Protein AF-A0A661QA95-F1 (afdb_monomer_lite)

Secondary structure (DSSP, 8-state):
--HHHHHHHHHTTS-GGGGGGG-EEEE-SS-EEEE----SSTT-

Structure (mmCIF, N/CA/C/O backbone):
data_AF-A0A661QA95-F1
#
_entry.id   AF-A0A661QA95-F1
#
loop_
_atom_site.group_PDB
_atom_site.id
_atom_site.type_symbol
_atom_site.label_atom_id
_atom_site.label_alt_id
_atom_site.label_comp_id
_atom_site.label_asym_id
_atom_site.label_entity_id
_atom_site.label_seq_id
_atom_site.pdbx_PDB_ins_code
_atom_site.Cartn_x
_atom_site.Cartn_y
_atom_site.Cartn_z
_atom_site.occupancy
_atom_site.B_iso_or_equiv
_atom_site.auth_seq_id
_atom_site.auth_comp_id
_atom_site.auth_asym_id
_atom_site.auth_atom_id
_atom_site.pdbx_PDB_model_num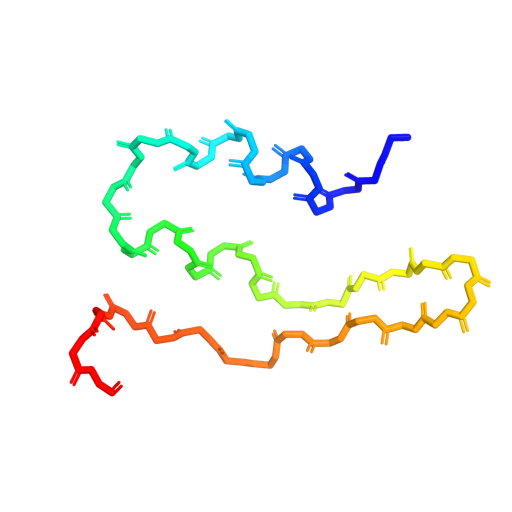
ATOM 1 N N . MET A 1 1 ? -4.456 -2.163 15.407 1.00 56.22 1 MET A N 1
ATOM 2 C CA . MET A 1 1 ? -3.457 -1.477 14.553 1.00 56.22 1 MET A CA 1
ATOM 3 C C . MET A 1 1 ? -3.688 -1.930 13.111 1.00 56.22 1 MET A C 1
ATOM 5 O O . MET A 1 1 ? -3.644 -3.130 12.879 1.00 56.22 1 MET A O 1
ATOM 9 N N . ASN A 1 2 ? -4.001 -1.037 12.162 1.00 82.56 2 ASN A N 1
ATOM 10 C CA . ASN A 1 2 ? -4.282 -1.440 10.771 1.00 82.56 2 ASN A CA 1
ATOM 11 C C . ASN A 1 2 ? -3.010 -2.007 10.116 1.00 82.56 2 ASN A C 1
ATOM 13 O O . ASN A 1 2 ? -2.019 -1.289 9.998 1.00 82.56 2 ASN A O 1
ATOM 17 N N . ARG A 1 3 ? -3.042 -3.274 9.678 1.00 91.56 3 ARG A N 1
ATOM 18 C CA . ARG A 1 3 ? -1.912 -3.997 9.053 1.00 91.56 3 ARG A CA 1
ATOM 19 C C . ARG A 1 3 ? -1.236 -3.203 7.929 1.00 91.56 3 ARG A C 1
ATOM 21 O O . ARG A 1 3 ? -0.011 -3.156 7.878 1.00 91.56 3 ARG A O 1
ATOM 28 N N . LEU A 1 4 ? -2.025 -2.536 7.083 1.00 94.38 4 LEU A N 1
ATOM 29 C CA . LEU A 1 4 ? -1.514 -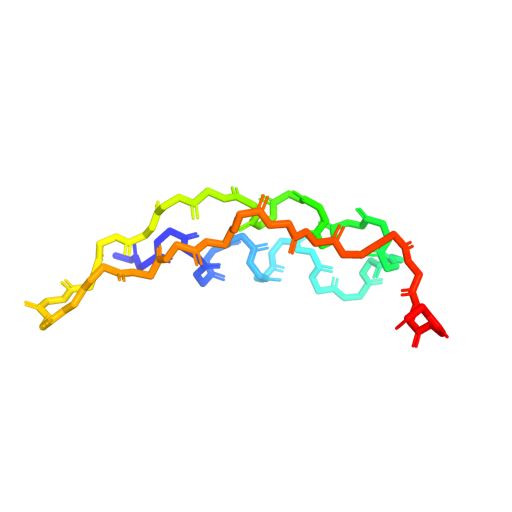1.682 6.007 1.00 94.38 4 LEU A CA 1
ATOM 30 C C . LEU A 1 4 ? -0.657 -0.525 6.538 1.00 94.38 4 LEU A C 1
ATOM 32 O O . LEU A 1 4 ? 0.425 -0.281 6.021 1.00 94.38 4 LEU A O 1
ATOM 36 N N . LYS A 1 5 ? -1.086 0.147 7.616 1.00 94.00 5 LYS A N 1
ATOM 37 C CA . LYS A 1 5 ? -0.322 1.258 8.212 1.00 94.00 5 LYS A CA 1
ATOM 38 C C . LYS A 1 5 ? 1.046 0.794 8.714 1.00 94.00 5 LYS A C 1
ATOM 40 O O . LYS A 1 5 ? 2.037 1.471 8.480 1.00 94.00 5 LYS A O 1
ATOM 45 N N . ALA A 1 6 ? 1.112 -0.380 9.344 1.00 94.44 6 ALA A N 1
ATOM 46 C CA . ALA A 1 6 ? 2.377 -0.946 9.813 1.00 94.44 6 ALA A CA 1
ATOM 47 C C . ALA A 1 6 ? 3.329 -1.301 8.655 1.00 94.44 6 ALA A C 1
ATOM 49 O O . ALA A 1 6 ? 4.536 -1.087 8.763 1.00 94.44 6 ALA A O 1
ATOM 50 N N . LEU A 1 7 ? 2.794 -1.816 7.542 1.00 95.06 7 LEU A N 1
ATOM 51 C CA . LEU A 1 7 ? 3.581 -2.074 6.333 1.00 95.06 7 LEU A CA 1
ATOM 52 C C . LEU A 1 7 ? 4.119 -0.777 5.730 1.00 95.06 7 LEU A C 1
ATOM 54 O O . LEU A 1 7 ? 5.316 -0.701 5.471 1.00 95.06 7 LEU A O 1
ATOM 58 N N . LEU A 1 8 ? 3.266 0.242 5.586 1.00 95.19 8 LEU A N 1
ATOM 59 C CA . LEU A 1 8 ? 3.651 1.552 5.060 1.00 95.19 8 LEU A CA 1
ATOM 60 C C . LEU A 1 8 ? 4.774 2.184 5.893 1.00 95.19 8 LEU A C 1
ATOM 62 O O . LEU A 1 8 ? 5.793 2.571 5.333 1.00 95.19 8 LEU A O 1
ATOM 66 N N . SER A 1 9 ? 4.666 2.179 7.226 1.00 95.94 9 SER A N 1
ATOM 67 C CA . SER A 1 9 ? 5.744 2.673 8.097 1.00 95.94 9 SER A CA 1
ATOM 68 C C . SER A 1 9 ? 7.050 1.877 7.962 1.00 95.94 9 SER A C 1
ATOM 70 O O . SER A 1 9 ? 8.126 2.436 8.129 1.00 95.94 9 SER A O 1
ATOM 72 N N . LYS A 1 10 ? 6.991 0.575 7.650 1.00 95.31 10 LYS A N 1
ATOM 73 C CA . LYS A 1 10 ? 8.187 -0.269 7.461 1.00 95.31 10 LYS A CA 1
ATOM 74 C C . LYS A 1 10 ? 8.900 -0.009 6.129 1.00 95.31 10 LYS A C 1
ATOM 76 O O . LYS A 1 10 ? 10.089 -0.332 6.004 1.00 95.31 10 LYS A O 1
ATOM 81 N N . ILE A 1 11 ? 8.178 0.463 5.117 1.00 95.19 11 ILE A N 1
ATOM 82 C CA . ILE A 1 11 ? 8.730 0.738 3.784 1.00 95.19 11 ILE A CA 1
ATOM 83 C C . ILE A 1 11 ? 8.999 2.220 3.539 1.00 95.19 11 ILE A C 1
ATOM 85 O O . ILE A 1 11 ? 9.536 2.555 2.488 1.00 95.19 11 ILE A O 1
ATOM 89 N N . ASP A 1 12 ? 8.678 3.080 4.501 1.00 95.38 12 ASP A N 1
ATOM 90 C CA . ASP A 1 12 ? 8.989 4.501 4.432 1.00 95.38 12 ASP A CA 1
ATOM 91 C C . ASP A 1 12 ? 10.496 4.729 4.215 1.00 95.38 12 ASP A C 1
ATOM 93 O O . ASP A 1 12 ? 11.343 4.048 4.804 1.00 95.38 12 ASP A O 1
ATOM 97 N N . GLY A 1 13 ? 10.829 5.623 3.283 1.00 94.00 13 GLY A N 1
ATOM 98 C CA . GLY A 1 13 ? 12.202 5.878 2.833 1.00 94.00 13 GLY A CA 1
ATOM 99 C C . GLY A 1 13 ? 12.872 4.755 2.021 1.00 94.00 13 GLY A C 1
ATOM 100 O O . GLY A 1 13 ? 14.031 4.907 1.627 1.00 94.00 13 GLY A O 1
ATOM 101 N N . LYS A 1 14 ? 12.196 3.630 1.740 1.00 94.00 14 LYS A N 1
ATOM 102 C CA . LYS A 1 14 ? 12.735 2.577 0.859 1.00 94.00 14 LYS A CA 1
ATOM 103 C C . LYS A 1 14 ? 12.468 2.889 -0.611 1.00 94.00 14 LYS A C 1
ATOM 105 O O . LYS A 1 14 ? 11.545 3.615 -0.962 1.00 94.00 14 LYS A O 1
ATOM 110 N N . GLY A 1 15 ? 13.277 2.296 -1.490 1.00 91.88 15 GLY A N 1
ATOM 111 C CA . GLY A 1 15 ? 13.086 2.420 -2.937 1.00 91.88 15 GLY A CA 1
ATOM 112 C C . GLY A 1 15 ? 11.733 1.871 -3.407 1.00 91.88 15 GLY A C 1
ATOM 113 O O . GLY A 1 15 ? 11.163 0.982 -2.775 1.00 91.88 15 GLY A O 1
ATOM 114 N N . TYR A 1 16 ? 11.260 2.353 -4.559 1.00 91.25 16 TYR A N 1
ATOM 115 C CA . TYR A 1 16 ? 9.900 2.127 -5.076 1.00 91.25 16 TYR A CA 1
ATOM 116 C C . TYR A 1 16 ? 9.470 0.647 -5.134 1.00 91.25 16 TYR A C 1
ATOM 118 O O . TYR A 1 16 ? 8.334 0.302 -4.826 1.00 91.25 16 TYR A O 1
ATOM 126 N N . LYS A 1 17 ? 10.407 -0.274 -5.399 1.00 91.19 17 LYS A N 1
ATOM 127 C CA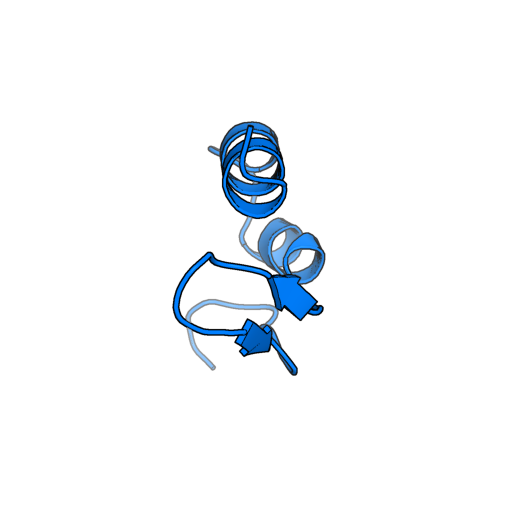 . LYS A 1 17 ? 10.149 -1.727 -5.383 1.00 91.19 17 LYS A CA 1
ATOM 128 C C . LYS A 1 17 ? 9.591 -2.251 -4.051 1.00 91.19 17 LYS A C 1
ATOM 130 O O . LYS A 1 17 ? 8.951 -3.299 -4.043 1.00 91.19 17 LYS A O 1
ATOM 135 N N . ALA A 1 18 ? 9.818 -1.555 -2.934 1.00 94.88 18 ALA A N 1
ATOM 136 C CA . ALA A 1 18 ? 9.299 -1.940 -1.623 1.00 94.88 18 ALA A CA 1
ATOM 137 C C . ALA A 1 18 ? 7.764 -1.879 -1.548 1.00 94.88 18 ALA A C 1
ATOM 139 O O . ALA A 1 18 ? 7.169 -2.636 -0.776 1.00 94.88 18 ALA A O 1
ATOM 140 N N . TYR A 1 19 ? 7.119 -1.056 -2.381 1.00 94.19 19 TYR A N 1
ATOM 141 C CA . TYR A 1 19 ? 5.661 -0.970 -2.437 1.00 94.19 19 TYR A CA 1
ATOM 142 C C . TYR A 1 19 ? 5.010 -2.260 -2.948 1.00 94.19 19 TYR A C 1
ATOM 144 O O . TYR A 1 19 ? 3.889 -2.545 -2.560 1.00 94.19 19 TYR A O 1
ATOM 152 N N . LYS A 1 20 ? 5.707 -3.148 -3.669 1.00 94.56 20 LYS A N 1
ATOM 153 C CA . LYS A 1 20 ? 5.137 -4.473 -3.997 1.00 94.56 20 LYS A CA 1
ATOM 154 C C . LYS A 1 20 ? 4.694 -5.275 -2.771 1.00 94.56 20 LYS A C 1
ATOM 156 O O . LYS A 1 20 ? 3.804 -6.106 -2.856 1.00 94.56 20 LYS A O 1
ATOM 161 N N . SER A 1 21 ? 5.274 -4.998 -1.602 1.00 93.69 21 SER A N 1
ATOM 162 C CA . SER A 1 21 ? 4.878 -5.645 -0.345 1.00 93.69 21 SER A CA 1
ATOM 163 C C . SER A 1 21 ? 3.519 -5.203 0.215 1.00 93.69 21 SER A C 1
ATOM 165 O O . SER A 1 21 ? 3.064 -5.802 1.192 1.00 93.69 21 SER A O 1
ATOM 167 N N . ILE A 1 22 ? 2.887 -4.170 -0.361 1.00 95.50 22 ILE A N 1
ATOM 168 C CA . ILE A 1 22 ? 1.530 -3.744 0.010 1.00 95.50 22 ILE A CA 1
ATOM 169 C C . ILE A 1 22 ? 0.440 -4.410 -0.842 1.00 95.50 22 ILE A C 1
ATOM 171 O O . ILE A 1 22 ? -0.733 -4.139 -0.617 1.00 95.50 22 ILE A O 1
ATOM 175 N N . GLU A 1 23 ? 0.795 -5.269 -1.803 1.00 96.56 23 GLU A N 1
ATOM 176 C CA . GLU A 1 23 ? -0.192 -6.089 -2.513 1.00 96.56 23 GLU A CA 1
ATOM 177 C C . GLU A 1 23 ? -0.953 -6.995 -1.531 1.00 96.56 23 GLU A C 1
ATOM 179 O O . GLU A 1 23 ? -0.390 -7.540 -0.572 1.00 96.56 23 GLU A O 1
ATOM 184 N N . GLY A 1 24 ? -2.252 -7.156 -1.780 1.00 95.38 24 GLY A N 1
ATOM 185 C CA . GLY A 1 24 ? -3.142 -8.008 -0.999 1.00 95.38 24 GLY A CA 1
ATOM 186 C C . GLY A 1 24 ? -4.393 -7.302 -0.485 1.00 95.38 24 GLY A C 1
ATOM 187 O O . GLY A 1 24 ? -4.761 -6.207 -0.907 1.00 95.38 24 GLY A O 1
ATOM 188 N N . GLU A 1 25 ? -5.070 -7.975 0.444 1.00 96.62 25 GLU A N 1
ATOM 189 C CA . GLU A 1 25 ? -6.362 -7.542 0.969 1.00 96.62 25 GLU A CA 1
ATOM 190 C C . GLU A 1 25 ? -6.254 -6.982 2.389 1.00 96.62 25 GLU A C 1
ATOM 192 O O . GLU A 1 25 ? -5.625 -7.566 3.282 1.00 96.62 25 GLU A O 1
ATOM 197 N N . TYR A 1 26 ? -6.955 -5.876 2.625 1.00 95.50 26 TYR A N 1
ATOM 198 C CA . TYR A 1 26 ? -7.040 -5.224 3.922 1.00 95.50 26 TYR A CA 1
ATOM 199 C C . TYR A 1 26 ? -8.496 -4.977 4.297 1.00 95.50 26 TYR A C 1
ATOM 201 O O . TYR A 1 26 ? -9.221 -4.256 3.614 1.00 95.50 26 TYR A O 1
ATOM 209 N N . SER A 1 27 ? -8.911 -5.553 5.421 1.00 94.38 27 SER A N 1
ATOM 210 C CA . SER A 1 27 ? -10.235 -5.313 5.986 1.00 94.38 27 SER A CA 1
ATOM 211 C C . SER A 1 27 ? -10.248 -4.003 6.767 1.00 94.38 27 SER A C 1
ATOM 213 O O . SER A 1 27 ? -9.501 -3.838 7.736 1.00 94.38 27 SER A O 1
ATOM 215 N N . PHE A 1 28 ? -11.118 -3.092 6.352 1.00 92.69 28 PHE A N 1
ATOM 216 C CA . PHE A 1 28 ? -11.504 -1.904 7.099 1.00 92.69 28 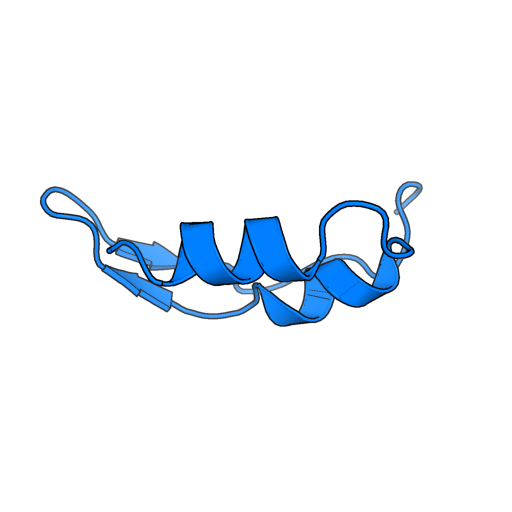PHE A CA 1
ATOM 217 C C . PHE A 1 28 ? -12.920 -2.101 7.664 1.00 92.69 28 PHE A C 1
ATOM 219 O O . PHE A 1 28 ? -13.629 -3.009 7.231 1.00 92.69 28 PHE A O 1
ATOM 226 N N . PRO A 1 29 ? -13.343 -1.286 8.646 1.00 93.25 29 PRO A N 1
ATOM 227 C CA . PRO A 1 29 ? -14.665 -1.440 9.255 1.00 93.25 29 PRO A CA 1
ATOM 228 C C . PRO A 1 29 ? -15.828 -1.328 8.260 1.00 93.25 29 PRO A C 1
ATOM 230 O O . PRO A 1 29 ? -16.832 -2.010 8.423 1.00 93.25 29 PRO A O 1
ATOM 233 N N . GLU A 1 30 ? -15.681 -0.496 7.228 1.00 96.75 30 GLU A N 1
ATOM 234 C CA . GLU A 1 30 ? -16.764 -0.170 6.288 1.00 96.75 30 GLU A CA 1
ATOM 235 C C . GLU A 1 30 ? -16.547 -0.759 4.888 1.00 96.75 30 GLU A C 1
ATOM 237 O O . GLU A 1 30 ? -17.458 -0.764 4.066 1.00 96.75 30 GLU A O 1
ATOM 242 N N . PHE A 1 31 ? -15.343 -1.254 4.595 1.00 95.75 31 PHE A N 1
ATOM 243 C CA . PHE A 1 31 ? -14.989 -1.759 3.272 1.00 95.75 31 PHE A CA 1
ATOM 244 C C . PHE A 1 31 ? -13.803 -2.722 3.327 1.00 95.75 31 PHE A C 1
ATOM 246 O O . PHE A 1 31 ? -13.076 -2.813 4.317 1.00 95.75 31 PHE A O 1
ATOM 253 N N . LYS A 1 32 ? -13.566 -3.420 2.218 1.00 95.62 32 LYS A N 1
ATOM 254 C CA . LYS A 1 32 ? -12.330 -4.161 1.982 1.00 95.62 32 LYS A CA 1
ATOM 255 C C . LYS A 1 32 ? -11.531 -3.437 0.903 1.00 95.62 32 LYS A C 1
ATOM 257 O O . LYS A 1 32 ? -12.065 -3.133 -0.157 1.00 95.62 32 LYS A O 1
ATOM 262 N N . LEU A 1 33 ? -10.266 -3.156 1.186 1.00 95.94 33 LEU A N 1
ATOM 263 C CA . LEU A 1 33 ? -9.319 -2.639 0.206 1.00 95.94 33 LEU A CA 1
ATOM 264 C C . LEU A 1 33 ? -8.575 -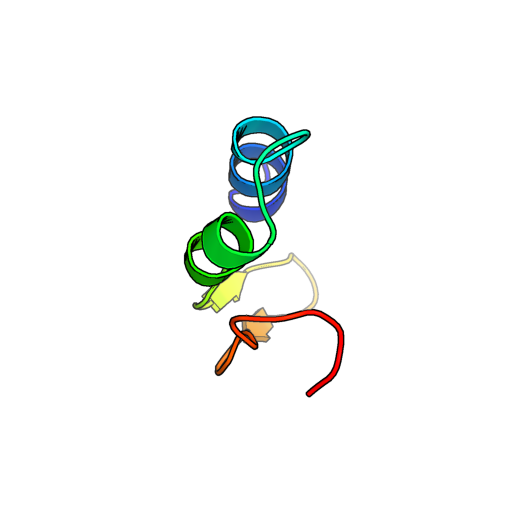3.816 -0.417 1.00 95.94 33 LEU A C 1
ATOM 266 O O . LEU A 1 33 ? -7.962 -4.597 0.311 1.00 95.94 33 LEU A O 1
ATOM 270 N N . MET A 1 34 ? -8.618 -3.921 -1.739 1.00 97.69 34 MET A N 1
ATOM 271 C CA . MET A 1 34 ? -7.853 -4.896 -2.512 1.00 97.69 3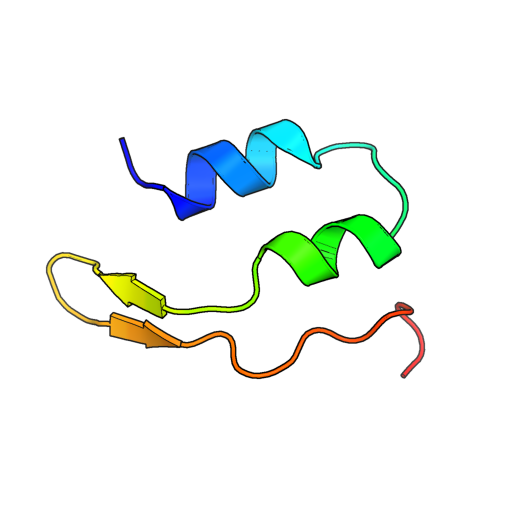4 MET A CA 1
ATOM 272 C C . MET A 1 34 ? -6.804 -4.141 -3.322 1.00 97.69 34 MET A C 1
ATOM 274 O O . MET A 1 34 ? -7.135 -3.194 -4.035 1.00 97.69 34 MET A O 1
ATOM 278 N N . ILE A 1 35 ? -5.539 -4.516 -3.155 1.00 96.44 35 ILE A N 1
ATOM 279 C CA . ILE A 1 35 ? -4.419 -3.993 -3.936 1.00 96.44 35 ILE A CA 1
ATOM 280 C C . ILE A 1 35 ? -3.895 -5.156 -4.776 1.00 96.44 35 ILE A C 1
ATOM 282 O O . ILE A 1 35 ? -3.036 -5.911 -4.322 1.00 96.44 35 ILE A O 1
ATOM 286 N N . ASP A 1 36 ? -4.464 -5.323 -5.970 1.00 96.69 36 ASP A N 1
ATOM 287 C CA . ASP A 1 36 ? -4.198 -6.485 -6.833 1.00 96.69 36 ASP A CA 1
ATOM 288 C C . ASP A 1 36 ? -2.847 -6.402 -7.545 1.00 96.69 36 ASP A C 1
ATOM 290 O O . ASP A 1 36 ? -2.211 -7.420 -7.812 1.00 96.69 36 ASP A O 1
ATOM 294 N N . HIS A 1 37 ? -2.404 -5.185 -7.862 1.00 94.94 37 HIS A N 1
ATOM 295 C CA . HIS A 1 37 ? -1.143 -4.958 -8.547 1.00 94.94 37 HIS A CA 1
ATOM 296 C C . HIS A 1 37 ? -0.490 -3.658 -8.093 1.00 94.94 37 HIS A C 1
ATOM 298 O O . HIS A 1 37 ? -1.132 -2.606 -8.053 1.00 94.94 37 HIS A O 1
ATOM 304 N N . VAL A 1 38 ? 0.808 -3.726 -7.805 1.00 93.94 38 VAL A N 1
ATOM 305 C CA . VAL A 1 38 ? 1.651 -2.565 -7.545 1.00 93.94 38 VAL A CA 1
ATOM 306 C C . VAL A 1 38 ? 2.759 -2.498 -8.588 1.00 93.94 38 VAL A C 1
ATOM 308 O O . VAL A 1 38 ? 3.575 -3.415 -8.743 1.00 93.94 38 VAL A O 1
ATOM 311 N N . GLN A 1 39 ? 2.819 -1.363 -9.282 1.00 91.62 39 GLN A N 1
ATOM 312 C CA . GLN A 1 39 ? 3.858 -1.084 -10.265 1.00 91.62 39 GLN A CA 1
ATOM 313 C C . GLN A 1 39 ? 5.250 -1.111 -9.606 1.00 91.62 39 GLN A C 1
ATOM 315 O O . GLN A 1 39 ? 5.430 -0.778 -8.435 1.00 91.62 39 GLN A O 1
ATOM 320 N N . SER A 1 40 ? 6.264 -1.574 -10.343 1.00 86.06 40 SER A N 1
ATOM 321 C CA . SER A 1 40 ? 7.651 -1.658 -9.847 1.00 86.06 40 SER A CA 1
ATOM 322 C C . SER A 1 40 ? 8.444 -0.365 -9.977 1.00 86.06 40 SER A C 1
ATOM 324 O O . SER A 1 40 ? 9.549 -0.281 -9.428 1.00 86.06 40 SER A O 1
ATOM 326 N N . ASP A 1 41 ? 7.905 0.606 -10.701 1.00 86.50 41 ASP A N 1
ATOM 327 C CA . ASP A 1 41 ? 8.520 1.889 -10.993 1.00 86.50 41 ASP A CA 1
ATOM 328 C C . ASP A 1 41 ? 7.454 3.001 -11.035 1.00 86.50 41 ASP A C 1
ATOM 330 O O . ASP A 1 41 ? 6.284 2.714 -11.282 1.00 86.50 41 ASP A O 1
ATOM 334 N N . PRO A 1 42 ? 7.846 4.256 -10.762 1.00 85.50 42 PRO A N 1
ATOM 335 C CA . PRO A 1 42 ? 6.922 5.386 -10.708 1.00 85.50 42 PRO A CA 1
ATOM 336 C C . PRO A 1 42 ? 6.543 5.964 -12.081 1.00 85.50 42 PRO A C 1
ATOM 338 O O . PRO A 1 42 ? 5.835 6.968 -12.112 1.00 85.50 42 PRO A O 1
ATOM 341 N N . PHE A 1 43 ? 7.060 5.420 -13.189 1.00 83.88 43 PHE A N 1
ATOM 342 C CA . PHE A 1 43 ? 6.879 5.974 -14.538 1.00 83.88 43 PHE A CA 1
ATOM 343 C C . PHE A 1 43 ? 5.934 5.143 -15.419 1.00 83.88 43 PHE A C 1
ATOM 345 O O . PHE A 1 43 ? 5.633 5.570 -16.535 1.00 83.88 43 PHE A O 1
ATOM 352 N N . ALA A 1 44 ? 5.516 3.971 -14.938 1.00 69.56 44 ALA A N 1
ATOM 353 C CA . ALA A 1 44 ? 4.597 3.053 -15.598 1.00 69.56 44 ALA A CA 1
ATOM 354 C C . ALA A 1 44 ? 3.131 3.493 -15.534 1.00 69.56 44 ALA A C 1
ATOM 356 O O . ALA A 1 44 ? 2.726 4.181 -14.569 1.00 69.56 44 ALA A O 1
#

pLDDT: mean 92.08, std 7.38, range [56.22, 97.69]

Foldseek 3Di:
DFPLVVLCVVCPPPDQQSCQVSAAWTDDPVDIDHRPDRDNDPPD

Radius of gyration: 11.31 Å; chains: 1; bounding box: 30×14×30 Å

Sequence (44 aa):
MNRLKALLSKIDGKGYKAYKSIEGEYSFPEFKLMIDHVQSDPFA